Protein AF-A0A6I5NNX5-F1 (afdb_monomer_lite)

pLDDT: mean 85.82, std 14.64, range [45.69, 97.31]

Structure (mmCIF, N/CA/C/O backbone):
data_AF-A0A6I5NNX5-F1
#
_ent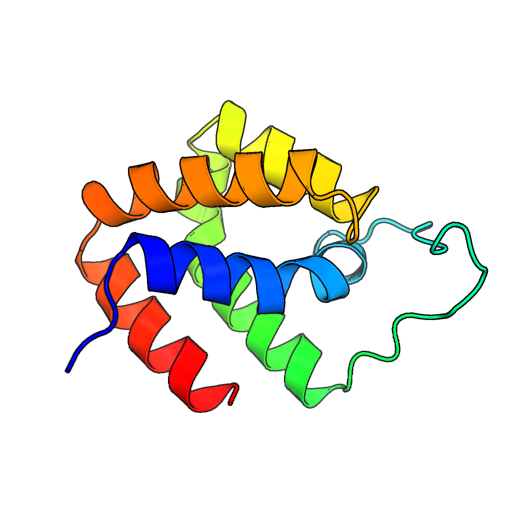ry.id   AF-A0A6I5NNX5-F1
#
loop_
_atom_site.group_PDB
_atom_site.id
_atom_site.type_symbol
_atom_site.label_atom_id
_atom_site.label_alt_id
_atom_site.label_comp_id
_atom_site.label_asym_id
_atom_site.label_entity_id
_atom_site.label_seq_id
_atom_site.pdbx_PDB_ins_code
_atom_site.Cartn_x
_atom_site.Cartn_y
_atom_site.Cartn_z
_atom_site.occupancy
_atom_site.B_iso_or_equiv
_atom_site.auth_seq_id
_atom_site.auth_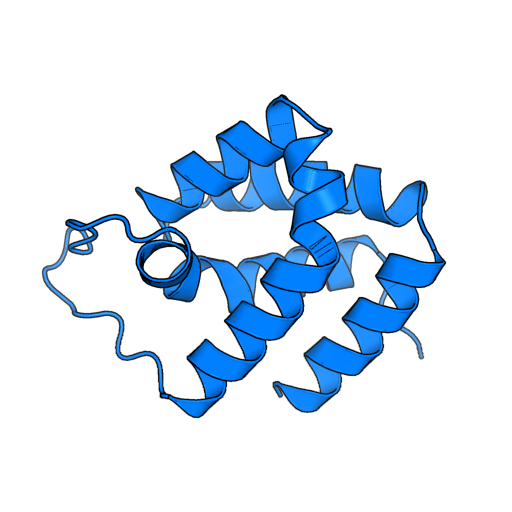comp_id
_atom_site.auth_asym_id
_atom_site.auth_atom_id
_atom_site.pdbx_PDB_model_num
ATOM 1 N N . MET A 1 1 ? 3.369 -8.514 19.141 1.00 56.78 1 MET A N 1
ATOM 2 C CA . MET A 1 1 ? 3.029 -7.076 19.184 1.00 56.78 1 MET A CA 1
ATOM 3 C C . MET A 1 1 ? 2.497 -6.704 17.819 1.00 56.78 1 MET A C 1
ATOM 5 O O . MET A 1 1 ? 3.178 -7.006 16.845 1.00 56.78 1 MET A O 1
ATOM 9 N N . SER A 1 2 ? 1.297 -6.133 17.736 1.00 66.38 2 SER A N 1
ATOM 10 C CA . SER A 1 2 ? 0.785 -5.615 16.465 1.00 66.38 2 SER A CA 1
ATOM 11 C C . SER A 1 2 ? 1.665 -4.441 16.013 1.00 66.38 2 SER A C 1
ATOM 13 O O . SER A 1 2 ? 2.048 -3.628 16.859 1.00 66.38 2 SER A O 1
ATOM 15 N N . PRO A 1 3 ? 2.056 -4.370 14.731 1.00 81.62 3 PRO A N 1
ATOM 16 C CA . PRO A 1 3 ? 2.861 -3.265 14.216 1.00 81.62 3 PRO A CA 1
ATOM 17 C C . PRO A 1 3 ? 2.121 -1.927 14.361 1.00 81.62 3 PRO A C 1
ATOM 19 O O . PRO A 1 3 ? 0.895 -1.873 14.301 1.00 81.62 3 PRO A O 1
ATOM 22 N N . SER A 1 4 ? 2.873 -0.841 14.556 1.00 93.62 4 SER A N 1
ATOM 23 C CA . SER A 1 4 ? 2.300 0.510 14.608 1.00 93.62 4 SER A CA 1
ATOM 24 C C . SER A 1 4 ? 1.766 0.940 13.235 1.00 93.62 4 SER A C 1
ATOM 26 O O . SER A 1 4 ? 2.254 0.455 12.214 1.00 93.62 4 SER A O 1
ATOM 28 N N . ILE A 1 5 ? 0.807 1.874 13.187 1.00 94.88 5 ILE A N 1
ATOM 29 C CA . ILE A 1 5 ? 0.264 2.387 11.914 1.00 94.88 5 ILE A CA 1
ATOM 30 C C . ILE A 1 5 ? 1.357 2.938 10.981 1.00 94.88 5 ILE A C 1
ATOM 32 O O . ILE A 1 5 ? 1.356 2.548 9.814 1.00 94.88 5 ILE A O 1
ATOM 36 N N . PRO A 1 6 ? 2.328 3.750 11.447 1.00 95.06 6 PRO A N 1
ATOM 37 C CA . PRO A 1 6 ? 3.445 4.170 10.600 1.00 95.06 6 PRO A CA 1
ATOM 38 C C . PRO A 1 6 ? 4.231 2.986 10.023 1.00 95.06 6 PRO A C 1
ATOM 40 O O . PRO A 1 6 ? 4.509 2.940 8.830 1.00 95.06 6 PRO A O 1
ATOM 43 N N . THR A 1 7 ? 4.515 1.967 10.842 1.00 94.56 7 THR A N 1
ATOM 44 C CA . THR A 1 7 ? 5.202 0.748 10.384 1.00 94.56 7 THR A CA 1
ATOM 45 C C . THR A 1 7 ? 4.383 -0.024 9.345 1.00 94.56 7 THR A C 1
ATOM 47 O O . THR A 1 7 ? 4.948 -0.548 8.383 1.00 94.56 7 THR A O 1
ATOM 50 N N . LEU A 1 8 ? 3.061 -0.103 9.522 1.00 94.50 8 LEU A N 1
ATOM 51 C CA . LEU A 1 8 ? 2.150 -0.751 8.578 1.00 94.50 8 LEU A CA 1
ATOM 52 C C . LEU A 1 8 ? 2.093 -0.011 7.247 1.00 94.50 8 LEU A C 1
ATOM 54 O O . LEU A 1 8 ? 2.206 -0.650 6.201 1.00 94.50 8 LEU A O 1
ATOM 58 N N . ALA A 1 9 ? 1.959 1.315 7.278 1.00 96.00 9 ALA A N 1
ATOM 59 C CA . ALA A 1 9 ? 1.943 2.147 6.083 1.00 96.00 9 ALA A CA 1
ATOM 60 C C . ALA A 1 9 ? 3.259 2.009 5.306 1.00 96.00 9 ALA A C 1
ATOM 62 O O . ALA A 1 9 ? 3.234 1.673 4.123 1.00 96.00 9 ALA A O 1
ATOM 63 N N . GLN A 1 10 ? 4.400 2.138 5.987 1.00 95.81 10 GLN A N 1
ATOM 64 C CA . GLN A 1 10 ? 5.718 1.968 5.381 1.00 95.81 10 GLN A CA 1
ATOM 65 C C . GLN A 1 10 ? 5.881 0.584 4.735 1.00 95.81 10 GLN A C 1
ATOM 67 O O . GLN A 1 10 ? 6.270 0.479 3.572 1.00 95.81 10 GLN A O 1
ATOM 72 N N . SER A 1 11 ? 5.547 -0.487 5.463 1.00 94.44 11 SER A N 1
ATOM 73 C CA . SER A 1 11 ? 5.660 -1.864 4.956 1.00 94.44 11 SER A CA 1
ATOM 74 C C . SER A 1 11 ? 4.740 -2.101 3.755 1.00 94.44 11 SER A C 1
ATOM 76 O O . SER A 1 11 ? 5.127 -2.747 2.783 1.00 94.44 11 SER A O 1
ATOM 78 N N . THR A 1 12 ? 3.532 -1.533 3.795 1.00 94.62 12 THR A N 1
ATOM 79 C CA . THR A 1 12 ? 2.570 -1.582 2.688 1.00 94.62 12 THR A CA 1
ATOM 80 C C . THR A 1 12 ? 3.143 -0.910 1.446 1.00 94.62 12 THR A C 1
ATOM 82 O O . THR A 1 12 ? 3.144 -1.509 0.372 1.00 94.62 12 THR A O 1
ATOM 85 N N . VAL A 1 13 ? 3.698 0.297 1.582 1.00 94.88 13 VAL A N 1
ATOM 86 C CA . VAL A 1 13 ? 4.331 1.012 0.465 1.00 94.88 13 VAL A CA 1
ATOM 87 C C . VAL A 1 13 ? 5.530 0.238 -0.078 1.00 94.88 13 VAL A C 1
ATOM 89 O O . VAL A 1 13 ? 5.674 0.150 -1.294 1.00 94.88 13 VAL A O 1
ATOM 92 N N . GLN A 1 14 ? 6.352 -0.378 0.771 1.00 92.56 14 GLN A N 1
ATOM 93 C CA . GLN A 1 14 ? 7.500 -1.180 0.328 1.00 92.56 14 GLN A CA 1
ATOM 94 C C . GLN A 1 14 ? 7.094 -2.397 -0.512 1.00 92.56 14 GLN A C 1
ATOM 96 O O . GLN A 1 14 ? 7.734 -2.672 -1.524 1.00 92.56 14 GLN A O 1
ATOM 101 N N . VAL A 1 15 ? 6.022 -3.099 -0.129 1.00 92.06 15 VAL A N 1
ATOM 102 C CA . VAL A 1 15 ? 5.486 -4.238 -0.897 1.00 92.06 15 VAL A CA 1
ATOM 103 C C . VAL A 1 15 ? 4.821 -3.769 -2.195 1.00 92.06 15 VAL A C 1
ATOM 105 O O . VAL A 1 15 ? 4.968 -4.389 -3.249 1.00 92.06 15 VAL A O 1
ATOM 108 N N . LEU A 1 16 ? 4.080 -2.660 -2.140 1.00 92.62 16 LEU A N 1
ATOM 109 C CA . LEU A 1 16 ? 3.296 -2.184 -3.276 1.00 92.62 16 LEU A CA 1
ATOM 110 C C . LEU A 1 16 ? 4.128 -1.469 -4.330 1.00 92.62 16 LEU A C 1
ATOM 112 O O . LEU A 1 16 ? 3.895 -1.704 -5.509 1.00 92.62 16 LEU A O 1
ATOM 116 N N . SER A 1 17 ? 5.081 -0.622 -3.942 1.00 92.25 17 SER A N 1
ATOM 117 C CA . SER A 1 17 ? 5.857 0.219 -4.866 1.00 92.25 17 SER A CA 1
ATOM 118 C C . SER A 1 17 ? 6.399 -0.540 -6.085 1.00 92.25 17 SER A C 1
ATOM 120 O O . SER A 1 17 ? 6.069 -0.138 -7.200 1.00 92.25 17 SER A O 1
ATOM 122 N N . PRO A 1 18 ? 7.128 -1.668 -5.939 1.00 89.88 18 PRO A N 1
ATOM 123 C CA . PRO A 1 18 ? 7.625 -2.427 -7.092 1.00 89.88 18 PRO A CA 1
ATOM 124 C C . PRO A 1 18 ? 6.517 -3.062 -7.954 1.00 89.88 18 PRO A C 1
ATOM 126 O O . PRO A 1 18 ? 6.745 -3.372 -9.121 1.00 89.88 18 PRO A O 1
ATOM 129 N N . CYS A 1 19 ? 5.317 -3.257 -7.401 1.00 90.50 19 CYS A N 1
ATOM 130 C CA . CYS A 1 19 ? 4.196 -3.935 -8.054 1.00 90.50 19 CYS A CA 1
ATOM 131 C C . CYS A 1 19 ? 3.170 -2.972 -8.665 1.00 90.50 19 CYS A C 1
ATOM 133 O O . CYS A 1 19 ? 2.451 -3.353 -9.591 1.00 90.50 19 CYS A O 1
ATOM 135 N N . LEU A 1 20 ? 3.084 -1.739 -8.158 1.00 90.62 20 LEU A N 1
ATOM 136 C CA . LEU A 1 20 ? 2.120 -0.720 -8.571 1.00 90.62 20 LEU A CA 1
ATOM 137 C C . LEU A 1 20 ? 2.097 -0.455 -10.084 1.00 90.62 20 LEU A C 1
ATOM 139 O O . LEU A 1 20 ? 0.989 -0.388 -10.617 1.00 90.62 20 LEU A O 1
ATOM 143 N N . PRO A 1 21 ? 3.241 -0.402 -10.798 1.00 89.88 21 PRO A N 1
ATOM 144 C CA . PRO A 1 21 ? 3.266 -0.369 -12.261 1.00 89.88 21 PRO A CA 1
ATOM 145 C C . PRO A 1 21 ? 2.352 -1.402 -12.924 1.00 89.88 21 PRO A C 1
ATOM 147 O O . PRO A 1 21 ? 1.492 -1.074 -13.738 1.00 89.88 21 PRO A O 1
ATOM 150 N N . GLN A 1 22 ? 2.508 -2.666 -12.527 1.00 86.19 22 GLN A N 1
ATOM 151 C CA . GLN A 1 22 ? 1.788 -3.795 -13.108 1.00 86.19 22 GLN A CA 1
ATOM 152 C C . GLN A 1 22 ? 0.342 -3.856 -12.611 1.00 86.19 22 GLN A C 1
ATOM 154 O O . GLN A 1 22 ? -0.554 -4.268 -13.345 1.00 86.19 22 GLN A O 1
ATOM 159 N N . ILE A 1 23 ? 0.102 -3.465 -11.356 1.00 88.19 23 ILE A N 1
ATOM 160 C CA . ILE A 1 23 ? -1.236 -3.420 -10.755 1.00 88.19 23 ILE A CA 1
ATOM 161 C C . ILE A 1 23 ? -2.107 -2.368 -11.448 1.00 88.19 23 ILE A C 1
ATOM 163 O O . ILE A 1 23 ? -3.277 -2.635 -11.713 1.00 88.19 23 ILE A O 1
ATOM 167 N N . LEU A 1 24 ? -1.540 -1.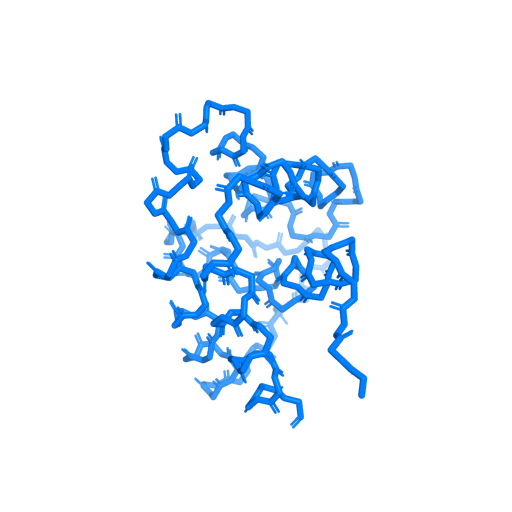200 -11.755 1.00 86.75 24 LEU A N 1
ATOM 168 C CA . LEU A 1 24 ? -2.238 -0.092 -12.407 1.00 86.75 24 LEU A CA 1
ATOM 169 C C . LEU A 1 24 ? -2.136 -0.117 -13.935 1.00 86.75 24 LEU A C 1
ATOM 171 O O . LEU A 1 24 ? -2.583 0.829 -14.577 1.00 86.75 24 LEU A O 1
ATOM 175 N N . ALA A 1 25 ? -1.594 -1.201 -14.502 1.00 78.44 25 ALA A N 1
ATOM 176 C CA . ALA A 1 25 ? -1.402 -1.371 -15.939 1.00 78.44 25 ALA A CA 1
ATOM 177 C C . ALA A 1 25 ? -0.707 -0.159 -16.590 1.00 78.44 25 ALA A C 1
ATOM 179 O O . ALA A 1 25 ? -1.077 0.282 -17.675 1.00 78.44 25 ALA A O 1
ATOM 180 N N . VAL A 1 26 ? 0.299 0.395 -15.910 1.00 64.19 26 VAL A N 1
ATOM 181 C CA . VAL A 1 26 ? 1.159 1.429 -16.483 1.00 64.19 26 VAL A CA 1
ATOM 182 C C . VAL A 1 26 ? 2.079 0.723 -17.478 1.00 64.19 26 VAL A C 1
ATOM 184 O O . VAL A 1 26 ? 3.021 0.043 -17.076 1.00 64.19 26 VAL A O 1
ATOM 187 N N . GLU A 1 27 ? 1.758 0.830 -18.772 1.00 52.50 27 GLU A N 1
ATOM 188 C CA . GLU A 1 27 ? 2.401 0.078 -19.868 1.00 52.50 27 GLU A CA 1
ATOM 189 C C . GLU A 1 27 ? 3.904 0.379 -20.042 1.00 52.50 27 GLU A C 1
ATOM 191 O O . GLU A 1 27 ? 4.609 -0.364 -20.721 1.00 52.50 27 GLU A O 1
ATOM 196 N N . GLU A 1 28 ? 4.433 1.406 -19.372 1.00 47.88 28 GLU A N 1
ATOM 197 C CA . GLU A 1 28 ? 5.845 1.780 -19.421 1.00 47.88 28 GLU A CA 1
ATOM 198 C C . GLU A 1 28 ? 6.362 2.193 -18.041 1.00 47.88 28 GLU A C 1
ATOM 200 O O . GLU A 1 28 ? 6.390 3.370 -17.689 1.00 47.88 28 GLU A O 1
ATOM 205 N N . VAL A 1 29 ? 6.829 1.227 -17.250 1.00 48.47 29 VAL A N 1
ATOM 206 C CA . VAL A 1 29 ? 7.679 1.526 -16.087 1.00 48.47 29 VAL A CA 1
ATOM 207 C C . VAL A 1 29 ? 8.989 0.792 -16.264 1.00 48.47 29 VAL A C 1
ATOM 209 O O . VAL A 1 29 ? 9.279 -0.216 -15.626 1.00 48.47 29 VAL A O 1
ATOM 212 N N . ARG A 1 30 ? 9.791 1.306 -17.197 1.00 46.47 30 ARG A N 1
ATOM 213 C CA . ARG A 1 30 ? 11.219 1.016 -17.203 1.00 46.47 30 ARG A CA 1
ATOM 214 C C . ARG A 1 30 ? 11.806 1.784 -16.032 1.00 46.47 30 ARG A C 1
ATOM 216 O O . ARG A 1 30 ? 11.679 3.005 -15.966 1.00 46.47 30 ARG A O 1
ATOM 223 N N . THR A 1 31 ? 12.434 1.079 -15.098 1.00 48.69 31 THR A N 1
ATOM 224 C CA . THR A 1 31 ? 13.330 1.749 -14.155 1.00 48.69 31 THR A CA 1
ATOM 225 C C . THR A 1 31 ? 14.347 2.550 -14.977 1.00 48.69 31 THR A C 1
ATOM 227 O O . THR A 1 31 ? 14.728 2.129 -16.073 1.00 48.69 31 THR A O 1
ATOM 230 N N . ALA A 1 32 ? 14.772 3.718 -14.490 1.00 45.69 32 ALA A N 1
ATOM 231 C CA . ALA A 1 32 ? 15.716 4.583 -15.210 1.00 45.69 32 ALA A CA 1
ATOM 232 C C . ALA A 1 32 ? 17.049 3.877 -15.566 1.00 45.69 32 ALA A C 1
ATOM 234 O O . ALA A 1 32 ? 17.815 4.382 -16.380 1.00 45.69 32 ALA A O 1
ATOM 235 N N . GLU A 1 33 ? 17.296 2.698 -14.987 1.00 46.06 33 GLU A N 1
ATOM 236 C CA . GLU A 1 33 ? 18.492 1.872 -15.160 1.00 46.06 33 GLU A CA 1
ATOM 237 C C . GLU A 1 33 ? 18.280 0.646 -16.074 1.00 46.06 33 GLU A C 1
ATOM 239 O O . GLU A 1 33 ? 19.215 -0.117 -16.297 1.00 46.06 33 GLU A O 1
ATOM 244 N N . GLY A 1 34 ? 17.079 0.437 -16.633 1.00 46.81 34 GLY A N 1
ATOM 245 C CA . GLY A 1 34 ? 16.794 -0.702 -17.520 1.00 46.81 34 GLY A CA 1
ATOM 246 C C . GLY A 1 34 ? 16.711 -2.060 -16.810 1.00 46.81 34 GLY A C 1
ATOM 247 O O . GLY A 1 34 ? 16.662 -3.095 -17.471 1.00 46.81 34 GLY A O 1
ATOM 248 N N . THR A 1 35 ? 16.677 -2.066 -15.479 1.00 48.53 35 THR A N 1
ATOM 249 C CA . THR A 1 35 ? 16.508 -3.267 -14.661 1.00 48.53 35 THR A CA 1
ATOM 250 C C . THR A 1 35 ? 15.018 -3.574 -14.549 1.00 48.53 35 THR A C 1
ATOM 252 O O . THR A 1 35 ? 14.277 -2.825 -13.903 1.00 48.53 35 THR A O 1
ATOM 255 N N . ASP A 1 36 ? 14.560 -4.657 -15.178 1.00 53.56 36 ASP A N 1
ATOM 256 C CA . ASP A 1 36 ? 13.209 -5.167 -14.950 1.00 53.56 36 ASP A CA 1
ATOM 257 C C . ASP A 1 36 ? 13.037 -5.465 -13.456 1.00 53.56 36 ASP A C 1
ATOM 259 O O . ASP A 1 36 ? 13.835 -6.186 -12.849 1.00 53.56 36 ASP A O 1
ATOM 263 N N . ILE A 1 37 ? 11.992 -4.906 -12.842 1.00 56.78 37 ILE A N 1
ATOM 264 C CA . ILE A 1 37 ? 11.606 -5.293 -11.487 1.00 56.78 37 ILE A CA 1
ATOM 265 C C . ILE A 1 37 ? 11.059 -6.720 -11.592 1.00 56.78 37 ILE A C 1
ATOM 267 O O . ILE A 1 37 ? 9.899 -6.931 -11.952 1.00 56.78 37 ILE A O 1
ATOM 271 N N . VAL A 1 38 ? 11.905 -7.713 -11.309 1.00 60.97 38 VAL A N 1
ATOM 272 C CA . VAL A 1 38 ? 11.502 -9.123 -11.271 1.00 60.97 38 VAL A CA 1
ATOM 273 C C . VAL A 1 38 ? 10.660 -9.347 -10.017 1.00 60.97 38 VAL A C 1
ATOM 275 O O . VAL A 1 38 ? 11.152 -9.733 -8.959 1.00 60.97 38 VAL A O 1
ATOM 278 N N . VAL A 1 39 ? 9.364 -9.070 -10.129 1.00 70.31 39 VAL A N 1
ATOM 279 C CA . VAL A 1 39 ? 8.376 -9.413 -9.106 1.00 70.31 39 VAL A CA 1
ATOM 280 C C . VAL A 1 39 ? 7.968 -10.867 -9.322 1.00 70.31 39 VAL A C 1
ATOM 282 O O . VAL A 1 39 ? 7.496 -11.230 -10.400 1.00 70.31 39 VAL A O 1
ATOM 285 N N . THR A 1 40 ? 8.131 -11.719 -8.308 1.00 78.00 40 THR A N 1
ATOM 286 C CA . THR A 1 40 ? 7.637 -13.099 -8.400 1.00 78.00 40 THR A CA 1
ATOM 287 C C . THR A 1 40 ? 6.111 -13.104 -8.503 1.00 78.00 40 THR A C 1
ATOM 289 O O . THR A 1 40 ? 5.427 -12.236 -7.957 1.00 78.00 40 THR A O 1
ATOM 292 N N . SER A 1 41 ? 5.541 -14.108 -9.170 1.00 80.44 41 SER A N 1
ATOM 293 C CA . SER A 1 41 ? 4.085 -14.247 -9.317 1.00 80.44 41 SER A CA 1
ATOM 294 C C . SER A 1 41 ? 3.353 -14.262 -7.969 1.00 80.44 41 SER A C 1
ATOM 296 O O . SER A 1 41 ? 2.226 -13.778 -7.861 1.00 80.44 41 SER A O 1
ATOM 298 N N . GLU A 1 42 ? 3.998 -14.814 -6.940 1.00 83.56 42 GLU A N 1
ATOM 299 C CA . GLU A 1 42 ? 3.486 -14.854 -5.572 1.00 83.56 42 GLU A CA 1
ATOM 300 C C . GLU A 1 42 ? 3.486 -13.466 -4.925 1.00 83.56 42 GLU A C 1
ATOM 302 O O . GLU A 1 42 ? 2.452 -13.031 -4.414 1.00 83.56 42 GLU A O 1
ATOM 307 N N . HIS A 1 43 ? 4.592 -12.728 -5.046 1.00 82.38 43 HIS A N 1
ATOM 308 C CA . HIS A 1 43 ? 4.705 -11.370 -4.521 1.00 82.38 43 HIS A CA 1
ATOM 309 C C . HIS A 1 43 ? 3.708 -10.420 -5.205 1.00 82.38 43 HIS A C 1
ATOM 311 O O . HIS A 1 43 ? 3.006 -9.665 -4.534 1.00 82.38 43 HIS A O 1
ATOM 317 N N . LEU A 1 44 ? 3.539 -10.527 -6.529 1.00 86.56 44 LEU A N 1
ATOM 318 C CA . LEU A 1 44 ? 2.539 -9.752 -7.270 1.00 86.56 44 LEU A CA 1
ATOM 319 C C . LEU A 1 44 ? 1.105 -10.106 -6.849 1.00 86.56 44 LEU A C 1
ATOM 321 O O . LEU A 1 44 ? 0.250 -9.224 -6.760 1.00 86.56 44 LEU A O 1
ATOM 325 N N . ARG A 1 45 ? 0.812 -11.388 -6.591 1.00 87.75 45 ARG A N 1
ATOM 326 C CA . ARG A 1 45 ? -0.507 -11.824 -6.106 1.00 87.75 45 ARG A CA 1
ATOM 327 C C . ARG A 1 45 ? -0.802 -11.242 -4.722 1.00 87.75 45 ARG A C 1
ATOM 329 O O . ARG A 1 45 ? -1.911 -10.753 -4.508 1.00 87.75 45 ARG A O 1
ATOM 336 N N . ALA A 1 46 ? 0.167 -11.274 -3.812 1.00 88.38 46 ALA A N 1
ATOM 337 C CA . ALA A 1 46 ? 0.027 -10.695 -2.480 1.00 88.38 46 ALA A CA 1
ATOM 338 C C . ALA A 1 46 ? -0.161 -9.170 -2.541 1.00 88.38 46 ALA A C 1
ATOM 340 O O . ALA A 1 46 ? -1.118 -8.646 -1.969 1.00 88.38 46 ALA A O 1
ATOM 341 N N . ALA A 1 47 ? 0.659 -8.471 -3.332 1.00 91.44 47 ALA A N 1
ATOM 342 C CA . ALA A 1 47 ? 0.538 -7.032 -3.554 1.00 91.44 47 ALA A CA 1
ATOM 343 C C . ALA A 1 47 ? -0.822 -6.645 -4.161 1.00 91.44 47 ALA A C 1
ATOM 345 O O . ALA A 1 47 ? -1.447 -5.690 -3.706 1.00 91.44 47 ALA A O 1
ATOM 346 N N . LYS A 1 48 ? -1.342 -7.416 -5.128 1.00 90.62 48 LYS A N 1
ATOM 347 C CA . LYS A 1 48 ? -2.696 -7.217 -5.678 1.00 90.62 48 LYS A CA 1
ATOM 348 C C . LYS A 1 48 ? -3.779 -7.347 -4.611 1.00 90.62 48 LYS A C 1
ATOM 350 O O . LYS A 1 48 ? -4.710 -6.548 -4.606 1.00 90.62 48 LYS A O 1
ATOM 355 N N . LYS A 1 49 ? -3.658 -8.329 -3.713 1.00 92.31 49 LYS A N 1
ATOM 356 C CA . LYS A 1 49 ? -4.608 -8.519 -2.612 1.00 92.31 49 LYS A CA 1
ATOM 357 C C . LYS A 1 49 ? -4.575 -7.330 -1.650 1.00 92.31 49 LYS A C 1
ATOM 359 O O . LYS A 1 49 ? -5.624 -6.786 -1.343 1.00 92.31 49 LYS A O 1
ATOM 364 N N . ILE A 1 50 ? -3.384 -6.886 -1.244 1.00 94.00 50 ILE A N 1
ATOM 365 C CA . ILE A 1 50 ? -3.209 -5.689 -0.404 1.00 94.00 50 ILE A CA 1
ATOM 366 C C . ILE A 1 50 ? -3.811 -4.455 -1.086 1.00 94.00 50 ILE A C 1
ATOM 368 O O . ILE A 1 50 ? -4.578 -3.722 -0.469 1.00 94.00 50 ILE A O 1
ATOM 372 N N . TRP A 1 51 ? -3.513 -4.254 -2.372 1.00 94.38 51 TRP A N 1
ATOM 373 C CA . TRP A 1 51 ? -4.031 -3.129 -3.146 1.00 94.38 51 TRP A CA 1
ATOM 374 C C . TRP A 1 51 ? -5.561 -3.105 -3.197 1.00 94.38 51 TRP A C 1
ATOM 376 O O . TRP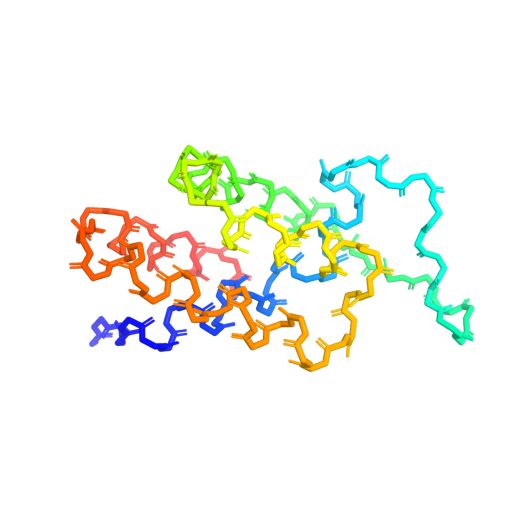 A 1 51 ? -6.159 -2.053 -3.007 1.00 94.38 51 TRP A O 1
ATOM 386 N N . GLN A 1 52 ? -6.206 -4.255 -3.409 1.00 92.88 52 GLN A N 1
ATOM 387 C CA . GLN A 1 52 ? -7.669 -4.353 -3.438 1.00 92.88 52 GLN A CA 1
ATOM 388 C C . GLN A 1 52 ? -8.326 -3.921 -2.124 1.00 92.88 52 GLN A C 1
ATOM 390 O O . GLN A 1 52 ? -9.417 -3.358 -2.163 1.00 92.88 52 GLN A O 1
ATOM 395 N N . GLU A 1 53 ? -7.671 -4.158 -0.987 1.00 93.31 53 GLU A N 1
ATOM 396 C CA . GLU A 1 53 ? -8.199 -3.781 0.327 1.00 93.31 53 GLU A CA 1
ATOM 397 C C . GLU A 1 53 ? -8.102 -2.283 0.602 1.00 93.31 53 GLU A C 1
ATOM 399 O O . GLU A 1 53 ? -9.027 -1.703 1.156 1.00 93.31 53 GLU A O 1
ATOM 404 N N . ILE A 1 54 ? -6.999 -1.646 0.205 1.00 93.81 54 ILE A N 1
ATOM 405 C CA . ILE A 1 54 ? -6.758 -0.219 0.485 1.00 93.81 54 ILE A CA 1
ATOM 406 C C . ILE A 1 54 ? -7.293 0.703 -0.609 1.00 93.81 54 ILE A C 1
ATOM 408 O O . ILE A 1 54 ? -7.482 1.896 -0.376 1.00 93.81 54 ILE A O 1
ATOM 412 N N . TRP A 1 55 ? -7.504 0.181 -1.821 1.00 92.81 55 TRP A N 1
ATOM 413 C CA . TRP A 1 55 ? -7.909 0.983 -2.970 1.00 92.81 55 TRP A CA 1
ATOM 414 C C . TRP A 1 55 ? -9.192 1.792 -2.741 1.00 92.81 55 TRP A C 1
ATOM 416 O O . TRP A 1 55 ? -9.189 2.951 -3.146 1.00 92.81 55 TRP A O 1
ATOM 426 N N . PRO A 1 56 ? -10.264 1.277 -2.105 1.00 93.50 56 PRO A N 1
ATOM 427 C CA . PRO A 1 56 ? -11.472 2.068 -1.867 1.00 93.50 56 PRO A CA 1
ATOM 428 C C . PRO A 1 56 ? -11.200 3.362 -1.087 1.00 93.50 56 PRO A C 1
ATOM 430 O O . PRO A 1 56 ? -11.687 4.424 -1.475 1.00 93.50 56 PRO A O 1
ATOM 433 N N . ASP A 1 57 ? -10.373 3.292 -0.042 1.00 94.06 57 ASP A N 1
ATOM 434 C CA . ASP A 1 57 ? -10.005 4.448 0.777 1.00 94.06 57 ASP A CA 1
ATOM 435 C C . ASP A 1 57 ? -9.004 5.368 0.062 1.00 94.06 57 ASP A C 1
ATOM 437 O O . ASP A 1 57 ? -9.146 6.592 0.089 1.00 94.06 57 ASP A O 1
ATOM 441 N N . ILE A 1 58 ? -8.026 4.793 -0.649 1.00 92.69 58 ILE A N 1
ATOM 442 C CA . ILE A 1 58 ? -7.080 5.566 -1.467 1.00 92.69 58 ILE A CA 1
ATOM 443 C C . ILE A 1 58 ? -7.813 6.310 -2.582 1.00 92.69 58 ILE A C 1
ATOM 445 O O . ILE A 1 58 ? -7.525 7.473 -2.827 1.00 92.69 58 ILE A O 1
ATOM 449 N N . ALA A 1 59 ? -8.778 5.679 -3.250 1.00 91.19 59 ALA A N 1
ATOM 450 C CA . ALA A 1 59 ? -9.555 6.297 -4.317 1.00 91.19 59 ALA A CA 1
ATOM 451 C C . ALA A 1 59 ? -10.446 7.442 -3.812 1.00 91.19 59 ALA A C 1
ATOM 453 O O . ALA A 1 59 ? -10.764 8.342 -4.594 1.00 91.19 59 ALA A O 1
ATOM 454 N N . ALA A 1 60 ? -10.835 7.410 -2.533 1.00 93.25 60 ALA A N 1
ATOM 455 C CA . ALA A 1 60 ? -11.603 8.462 -1.875 1.00 93.25 60 ALA A CA 1
ATOM 456 C C . ALA A 1 60 ? -10.741 9.662 -1.435 1.00 93.25 60 ALA A C 1
ATOM 458 O O . ALA A 1 60 ? -11.268 10.767 -1.307 1.00 93.25 60 ALA A O 1
ATOM 459 N N . SER A 1 61 ? -9.429 9.480 -1.236 1.00 92.94 61 SER A N 1
ATOM 460 C CA . SER A 1 61 ? -8.480 10.566 -0.959 1.00 92.94 61 SER A CA 1
ATOM 461 C C . SER A 1 61 ? -7.812 11.042 -2.248 1.00 92.94 61 SER A C 1
ATOM 463 O O . SER A 1 61 ? -7.106 10.296 -2.926 1.00 92.94 61 SER A O 1
ATOM 465 N N . TYR A 1 62 ? -7.999 12.319 -2.584 1.00 91.31 62 TYR A N 1
ATOM 466 C CA . TYR A 1 62 ? -7.368 12.894 -3.768 1.00 91.31 62 TYR A CA 1
ATOM 467 C C . TYR A 1 62 ? -5.836 12.837 -3.671 1.00 91.31 62 TYR A C 1
ATOM 469 O O . TYR A 1 62 ? -5.187 12.380 -4.614 1.00 91.31 62 TYR A O 1
ATOM 477 N N . GLU A 1 63 ? -5.252 13.219 -2.530 1.00 91.94 63 GLU A N 1
ATOM 478 C CA . GLU A 1 63 ? -3.798 13.202 -2.341 1.00 91.94 63 GLU A CA 1
ATOM 479 C C . GLU A 1 63 ? -3.220 11.783 -2.397 1.00 91.94 63 GLU A C 1
ATOM 481 O O . GLU A 1 63 ? -2.245 11.550 -3.116 1.00 91.94 63 GLU A O 1
ATOM 486 N N . ALA A 1 64 ? -3.832 10.816 -1.701 1.00 93.81 64 ALA A N 1
ATOM 487 C CA . ALA A 1 64 ? -3.338 9.439 -1.674 1.00 93.81 64 ALA A CA 1
ATOM 488 C C . ALA A 1 64 ? -3.435 8.776 -3.055 1.00 93.81 64 ALA A C 1
ATOM 490 O O . ALA A 1 64 ? -2.527 8.048 -3.465 1.00 93.81 64 ALA A O 1
ATOM 491 N N . LYS A 1 65 ? -4.507 9.059 -3.805 1.00 94.38 65 LYS A N 1
ATOM 492 C CA . LYS A 1 65 ? -4.673 8.570 -5.175 1.00 94.38 65 LYS A CA 1
ATOM 493 C C . LYS A 1 65 ? -3.586 9.102 -6.103 1.00 94.38 65 LYS A C 1
ATOM 495 O O . LYS A 1 65 ? -3.009 8.317 -6.855 1.00 94.38 65 LYS A O 1
ATOM 500 N N . ILE A 1 66 ? -3.302 10.406 -6.054 1.00 94.62 66 ILE A N 1
ATOM 501 C CA . ILE A 1 66 ? -2.229 11.011 -6.855 1.00 94.62 66 ILE A CA 1
ATOM 502 C C . ILE A 1 66 ? -0.882 10.402 -6.466 1.00 94.62 66 ILE A C 1
ATOM 504 O O . ILE A 1 66 ? -0.142 9.963 -7.343 1.00 94.62 66 ILE A O 1
ATOM 508 N N . ALA A 1 67 ? -0.592 10.280 -5.169 1.00 94.94 67 ALA A N 1
ATOM 509 C CA . ALA A 1 67 ? 0.645 9.661 -4.708 1.00 94.94 67 ALA A CA 1
ATOM 510 C C . ALA A 1 67 ? 0.795 8.219 -5.223 1.00 94.94 67 ALA A C 1
ATOM 512 O O . ALA A 1 67 ? 1.854 7.866 -5.730 1.00 94.94 67 ALA A O 1
ATOM 513 N N . ALA A 1 68 ? -0.263 7.402 -5.187 1.00 94.00 68 ALA A N 1
ATOM 514 C CA . ALA A 1 68 ? -0.219 6.036 -5.710 1.00 94.00 68 ALA A CA 1
ATOM 515 C C . ALA A 1 68 ? 0.050 5.979 -7.224 1.00 94.00 68 ALA A C 1
ATOM 517 O O . ALA A 1 68 ? 0.806 5.124 -7.687 1.00 94.00 68 ALA A O 1
ATOM 518 N N . GLN A 1 69 ? -0.535 6.901 -7.995 1.00 93.19 69 GLN A N 1
ATOM 519 C CA . GLN A 1 69 ? -0.279 7.016 -9.433 1.00 93.19 69 GLN A CA 1
ATOM 520 C C . GLN A 1 69 ? 1.164 7.437 -9.724 1.00 93.19 69 GLN A C 1
ATOM 522 O O . GLN A 1 69 ? 1.791 6.897 -10.633 1.00 93.19 69 GLN A O 1
ATOM 527 N N . GLU A 1 70 ? 1.706 8.374 -8.951 1.00 94.12 70 GLU A N 1
ATOM 528 C CA . GLU A 1 70 ? 3.086 8.828 -9.113 1.00 94.12 70 GLU A CA 1
ATOM 529 C C . GLU A 1 70 ? 4.107 7.779 -8.648 1.00 94.12 70 GLU A C 1
ATOM 531 O O . GLU A 1 70 ? 5.126 7.593 -9.312 1.00 94.12 70 GLU A O 1
ATOM 536 N N . VAL A 1 71 ? 3.811 7.001 -7.597 1.00 93.56 71 VAL A N 1
ATOM 537 C CA . VAL A 1 71 ? 4.607 5.811 -7.239 1.00 93.56 71 VAL A CA 1
ATOM 538 C C . VAL A 1 71 ? 4.566 4.784 -8.366 1.00 93.56 71 VAL A C 1
ATOM 540 O O . VAL A 1 71 ? 5.592 4.197 -8.683 1.00 93.56 71 VAL A O 1
ATOM 543 N N . ALA A 1 72 ? 3.424 4.577 -9.022 1.00 91.19 72 ALA A N 1
ATOM 544 C CA . ALA A 1 72 ? 3.368 3.655 -10.151 1.00 91.19 72 ALA A CA 1
ATOM 545 C C . ALA A 1 72 ? 4.245 4.113 -11.323 1.00 91.19 72 AL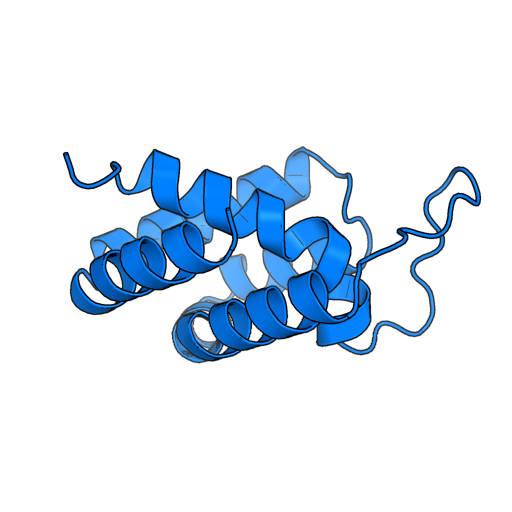A A C 1
ATOM 547 O O . ALA A 1 72 ? 4.852 3.275 -11.969 1.00 91.19 72 ALA A O 1
ATOM 548 N N . LYS A 1 73 ? 4.377 5.419 -11.577 1.00 89.50 73 LYS A N 1
ATOM 549 C CA . LYS A 1 73 ? 5.289 5.947 -12.610 1.00 89.50 73 LYS A CA 1
ATOM 550 C C . LYS A 1 73 ? 6.756 5.913 -12.177 1.00 89.50 73 LYS A C 1
ATOM 552 O O . LYS A 1 73 ? 7.637 5.701 -13.005 1.00 89.50 73 LYS A O 1
ATOM 557 N N . ALA A 1 74 ? 7.022 6.132 -10.891 1.00 89.69 74 ALA A N 1
ATOM 558 C CA . ALA A 1 74 ? 8.362 6.159 -10.319 1.00 89.69 74 ALA A CA 1
ATOM 559 C C . ALA A 1 74 ? 8.438 5.334 -9.016 1.00 89.69 74 ALA A C 1
ATOM 561 O O . ALA A 1 74 ? 8.543 5.910 -7.928 1.00 89.69 74 ALA A O 1
ATOM 562 N N . PRO A 1 75 ? 8.458 3.987 -9.107 1.00 88.31 75 PRO A N 1
ATOM 563 C CA . PRO A 1 75 ? 8.419 3.080 -7.953 1.00 88.31 75 PRO A CA 1
ATOM 564 C C . PRO A 1 75 ? 9.525 3.283 -6.931 1.00 88.31 75 PRO A C 1
ATOM 566 O O . PRO A 1 75 ? 9.340 2.956 -5.768 1.00 88.31 75 PRO A O 1
ATOM 569 N N . ALA A 1 76 ? 10.678 3.793 -7.367 1.00 88.81 76 ALA A N 1
ATOM 570 C CA . ALA A 1 76 ? 11.845 4.038 -6.528 1.00 88.81 76 ALA A CA 1
ATOM 571 C C . ALA A 1 76 ? 11.925 5.482 -5.998 1.00 88.81 76 ALA A C 1
ATOM 573 O O . ALA A 1 76 ? 12.896 5.814 -5.327 1.00 88.81 76 ALA A O 1
ATOM 574 N N . SER A 1 77 ? 10.951 6.350 -6.307 1.00 91.25 77 SER A N 1
ATOM 575 C CA . SER A 1 77 ? 10.944 7.746 -5.853 1.00 91.25 77 SER A CA 1
ATOM 576 C C . SER A 1 77 ? 10.663 7.821 -4.350 1.00 91.25 77 SER A C 1
ATOM 578 O O . SER A 1 77 ? 9.524 7.568 -3.943 1.00 91.25 77 SER A O 1
ATOM 580 N N . PRO A 1 78 ? 11.636 8.236 -3.513 1.00 92.75 78 PRO A N 1
ATOM 581 C CA . PRO A 1 78 ? 11.412 8.353 -2.075 1.00 92.75 78 PRO A CA 1
ATOM 582 C C . PRO A 1 78 ? 10.319 9.381 -1.768 1.00 92.75 78 PRO A C 1
ATOM 584 O O . PRO A 1 78 ? 9.500 9.175 -0.883 1.00 92.75 78 PRO A O 1
ATOM 587 N N . THR A 1 79 ? 10.253 10.461 -2.555 1.00 95.81 79 THR A N 1
ATOM 588 C CA . THR A 1 79 ? 9.239 11.512 -2.419 1.00 95.81 79 THR A CA 1
ATOM 589 C C . THR A 1 79 ? 7.823 10.962 -2.579 1.00 95.81 79 THR A C 1
ATOM 591 O O . THR A 1 79 ? 6.963 11.236 -1.743 1.00 95.81 79 THR A O 1
ATOM 594 N N . TRP A 1 80 ? 7.573 10.170 -3.626 1.00 95.25 80 TRP A N 1
ATOM 595 C CA . TRP A 1 80 ? 6.235 9.633 -3.886 1.00 95.25 80 TRP A CA 1
ATOM 596 C C . TRP A 1 80 ? 5.883 8.484 -2.945 1.00 95.25 80 TRP A C 1
ATOM 598 O O . TRP A 1 80 ? 4.740 8.401 -2.498 1.00 95.25 80 TRP A O 1
ATOM 608 N N . GLN A 1 81 ? 6.864 7.657 -2.571 1.00 96.19 81 GLN A N 1
ATOM 609 C CA . GLN A 1 81 ? 6.684 6.641 -1.535 1.00 96.19 81 GLN A CA 1
ATOM 610 C C . GLN A 1 81 ? 6.276 7.274 -0.201 1.00 96.19 81 GLN A C 1
ATOM 612 O O . GLN A 1 81 ? 5.284 6.853 0.388 1.00 96.19 81 GLN A O 1
ATOM 617 N N . SER A 1 82 ? 6.972 8.326 0.243 1.00 96.75 82 SER A N 1
ATOM 618 C CA . SER A 1 82 ? 6.626 9.037 1.478 1.00 96.75 82 SER A CA 1
ATOM 619 C C . SER A 1 82 ? 5.260 9.720 1.400 1.00 96.75 82 SER A C 1
ATOM 621 O O . SER A 1 82 ? 4.522 9.702 2.381 1.00 96.75 82 SER A O 1
ATOM 623 N N . ALA A 1 83 ? 4.883 10.288 0.251 1.00 96.56 83 ALA A N 1
ATOM 624 C CA . ALA A 1 83 ? 3.552 10.874 0.074 1.00 96.56 83 ALA A CA 1
ATOM 625 C C . ALA A 1 83 ? 2.439 9.817 0.194 1.00 96.56 83 ALA A C 1
ATOM 627 O O . ALA A 1 83 ? 1.440 10.042 0.879 1.00 96.56 83 ALA A O 1
ATOM 628 N N . LEU A 1 84 ? 2.629 8.644 -0.422 1.00 97.12 84 LEU A N 1
ATOM 629 C CA . LEU A 1 84 ? 1.687 7.531 -0.318 1.00 97.12 84 LEU A CA 1
ATOM 630 C C . LEU A 1 84 ? 1.635 6.965 1.107 1.00 97.12 84 LEU A C 1
ATOM 632 O O . LEU A 1 84 ? 0.558 6.639 1.599 1.00 97.12 84 LEU A O 1
ATOM 636 N N . GLU A 1 85 ? 2.783 6.886 1.782 1.00 97.31 85 GLU A N 1
ATOM 637 C CA . GLU A 1 85 ? 2.878 6.464 3.180 1.00 97.31 85 GLU A CA 1
ATOM 638 C C . GLU A 1 85 ? 2.072 7.390 4.095 1.00 97.31 85 GLU A C 1
ATOM 640 O O . GLU A 1 85 ? 1.274 6.903 4.891 1.00 97.31 85 GLU A O 1
ATOM 645 N N . GLN A 1 86 ? 2.209 8.712 3.953 1.00 97.12 86 GLN A N 1
ATOM 646 C CA . GLN A 1 86 ? 1.432 9.673 4.746 1.00 97.12 86 GLN A CA 1
ATOM 647 C C . GLN A 1 86 ? -0.073 9.546 4.488 1.00 97.12 86 GLN A C 1
ATOM 649 O O . GLN A 1 86 ? -0.851 9.465 5.440 1.00 97.12 86 GLN A O 1
ATOM 654 N N . GLY A 1 87 ? -0.486 9.429 3.221 1.00 95.50 87 GLY A N 1
ATOM 655 C CA . GLY A 1 87 ? -1.891 9.186 2.881 1.00 95.50 87 GLY A CA 1
ATOM 656 C C . GLY A 1 87 ? -2.430 7.897 3.512 1.00 95.50 87 GLY A C 1
ATOM 657 O O . GLY A 1 87 ? -3.528 7.883 4.069 1.00 95.50 87 GLY A O 1
ATOM 658 N N . LEU A 1 88 ?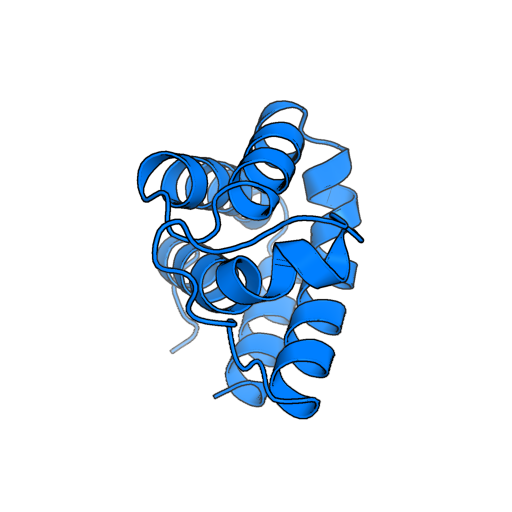 -1.635 6.822 3.505 1.00 96.50 88 LEU A N 1
ATOM 659 C CA . LEU A 1 88 ? -1.982 5.569 4.177 1.00 96.50 88 LEU A CA 1
ATOM 660 C C . LEU A 1 88 ? -2.067 5.726 5.696 1.00 96.50 88 LEU A C 1
ATOM 662 O O . LEU A 1 88 ? -3.006 5.211 6.292 1.00 96.50 88 LEU A O 1
ATOM 666 N N . ILE A 1 89 ? -1.150 6.452 6.337 1.00 97.31 89 ILE A N 1
ATOM 667 C CA . ILE A 1 89 ? -1.221 6.723 7.780 1.00 97.31 89 ILE A CA 1
ATOM 668 C C . ILE A 1 89 ? -2.549 7.404 8.126 1.00 97.31 89 ILE A C 1
ATOM 670 O O . ILE A 1 89 ? -3.222 6.993 9.071 1.00 97.31 89 ILE A O 1
ATOM 674 N N . GLU A 1 90 ? -2.960 8.419 7.368 1.00 95.56 90 GLU A N 1
ATOM 675 C CA . GLU A 1 90 ? -4.230 9.110 7.605 1.00 95.56 90 GLU A CA 1
ATOM 676 C C . GLU A 1 90 ? -5.449 8.200 7.422 1.00 95.56 90 GLU A C 1
ATOM 678 O O . GLU A 1 90 ? -6.382 8.256 8.228 1.00 95.56 90 GLU A O 1
ATOM 683 N N . ILE A 1 91 ? -5.439 7.354 6.389 1.00 95.31 91 ILE A N 1
ATOM 684 C CA . ILE A 1 91 ? -6.495 6.368 6.124 1.00 95.31 91 ILE A CA 1
ATOM 685 C C . ILE A 1 91 ? -6.583 5.359 7.274 1.00 95.31 91 ILE A C 1
ATOM 687 O O . ILE A 1 91 ? -7.657 5.142 7.835 1.00 95.31 91 ILE A O 1
ATOM 691 N N . LEU A 1 92 ? -5.454 4.772 7.671 1.00 95.44 92 LEU A N 1
ATOM 692 C CA . LEU A 1 92 ? -5.412 3.724 8.690 1.00 95.44 92 LEU A CA 1
ATOM 693 C C . LEU A 1 92 ? -5.768 4.251 10.080 1.00 95.44 92 LEU A C 1
ATOM 695 O O . LEU A 1 92 ? -6.433 3.549 10.836 1.00 95.44 92 LEU A O 1
ATOM 699 N N . ASN A 1 93 ? -5.415 5.499 10.404 1.00 94.62 93 ASN A N 1
ATOM 700 C CA . ASN A 1 93 ? -5.855 6.133 11.653 1.00 94.62 93 ASN A CA 1
ATOM 701 C C . ASN A 1 93 ? -7.383 6.305 11.723 1.00 94.62 93 ASN A C 1
ATOM 703 O O . ASN A 1 93 ? -7.947 6.344 12.814 1.00 94.62 93 ASN A O 1
ATOM 707 N N . LYS A 1 94 ? -8.059 6.416 10.572 1.00 93.56 94 LYS A N 1
ATOM 708 C CA . LYS A 1 94 ? -9.524 6.531 10.479 1.00 93.56 94 LYS A CA 1
ATOM 709 C C . LYS A 1 94 ? -10.215 5.170 10.358 1.00 93.56 94 LYS A C 1
ATOM 711 O O . LYS A 1 94 ? -11.408 5.074 10.637 1.00 93.56 94 LYS A O 1
ATOM 716 N N . ASN A 1 95 ? -9.485 4.129 9.958 1.00 92.56 95 ASN A N 1
ATOM 717 C CA . ASN A 1 95 ? -10.016 2.799 9.691 1.00 92.56 95 ASN A CA 1
ATOM 718 C C . ASN A 1 95 ? -9.143 1.711 10.338 1.00 92.56 95 ASN A C 1
ATOM 720 O O . ASN A 1 95 ? -8.324 1.059 9.688 1.00 92.56 95 ASN A O 1
ATOM 724 N N . GLN A 1 96 ? -9.356 1.490 11.638 1.00 91.12 96 GLN A N 1
ATOM 725 C CA . GLN A 1 96 ? -8.610 0.487 12.404 1.00 91.12 96 GLN A CA 1
ATOM 726 C C . GLN A 1 96 ? -8.813 -0.940 11.866 1.00 91.12 96 GLN A C 1
ATOM 728 O O . GLN A 1 96 ? -7.874 -1.729 11.860 1.00 91.12 96 GLN A O 1
ATOM 733 N N . ALA A 1 97 ? -10.007 -1.265 11.358 1.00 92.56 97 ALA A N 1
ATOM 734 C CA . ALA A 1 97 ? -10.283 -2.581 10.780 1.00 92.56 97 ALA A CA 1
ATOM 735 C C . ALA A 1 97 ? -9.416 -2.855 9.539 1.00 92.56 97 ALA A C 1
ATOM 737 O O . ALA A 1 97 ? -8.929 -3.971 9.350 1.00 92.56 97 ALA A O 1
ATOM 738 N N . LEU A 1 98 ? -9.179 -1.828 8.716 1.00 93.69 98 LEU A N 1
ATOM 739 C CA . LEU A 1 98 ? -8.246 -1.916 7.596 1.00 93.69 98 LEU A CA 1
ATOM 740 C C . LEU A 1 98 ? -6.801 -2.091 8.079 1.00 93.69 98 LEU A C 1
ATOM 742 O O . LEU A 1 98 ? -6.071 -2.899 7.508 1.00 93.69 98 LEU A O 1
ATOM 746 N N . ALA A 1 99 ? -6.392 -1.395 9.144 1.00 94.44 99 ALA A N 1
ATOM 747 C CA . ALA A 1 99 ? -5.057 -1.550 9.726 1.00 94.44 99 ALA A CA 1
ATOM 748 C C . ALA A 1 99 ? -4.803 -2.983 10.223 1.00 94.44 99 ALA A C 1
ATOM 750 O O . ALA A 1 99 ? -3.760 -3.563 9.912 1.00 94.44 99 ALA A O 1
ATOM 751 N N . ASP A 1 100 ? -5.771 -3.582 10.918 1.00 92.94 100 ASP A N 1
ATOM 752 C CA . ASP A 1 100 ? -5.670 -4.962 11.402 1.00 92.94 100 ASP A CA 1
ATOM 753 C C . ASP A 1 100 ? -5.595 -5.957 10.234 1.00 92.94 100 ASP A C 1
ATOM 755 O O . ASP A 1 100 ? -4.745 -6.852 10.217 1.00 92.94 100 ASP A O 1
ATOM 759 N N . LYS A 1 101 ? -6.422 -5.755 9.201 1.00 92.88 101 LYS A N 1
ATOM 760 C CA . LYS A 1 101 ? -6.416 -6.585 7.991 1.00 92.88 101 LYS A CA 1
ATOM 761 C C . LYS A 1 101 ? -5.099 -6.481 7.220 1.00 92.88 101 LYS A C 1
ATOM 763 O O . LYS A 1 101 ? -4.570 -7.489 6.756 1.00 92.88 101 LYS A O 1
ATOM 768 N N . LEU A 1 102 ? -4.532 -5.281 7.104 1.00 92.75 102 LEU A N 1
ATOM 769 C CA . LEU A 1 102 ? -3.216 -5.088 6.496 1.00 92.75 102 LEU A CA 1
ATOM 770 C C . LEU A 1 102 ? -2.109 -5.771 7.294 1.00 92.75 102 LEU A C 1
ATOM 772 O O . LEU A 1 102 ? -1.220 -6.377 6.697 1.00 92.75 102 LEU A O 1
ATOM 776 N N . ALA A 1 103 ? -2.169 -5.718 8.625 1.00 93.06 103 ALA A N 1
ATOM 777 C CA . ALA A 1 103 ? -1.205 -6.401 9.479 1.00 93.06 103 ALA A CA 1
ATOM 778 C C . ALA A 1 103 ? -1.205 -7.921 9.258 1.00 93.06 103 ALA A C 1
ATOM 780 O O . ALA A 1 103 ? -0.140 -8.539 9.294 1.00 93.06 103 ALA A O 1
ATOM 781 N N . GLU A 1 104 ? -2.373 -8.519 9.013 1.00 91.69 104 GLU A N 1
ATOM 782 C CA . GLU A 1 104 ? -2.503 -9.933 8.653 1.00 91.69 104 GLU A CA 1
ATOM 783 C C . GLU A 1 104 ? -1.924 -10.210 7.257 1.00 91.69 104 GLU A C 1
ATOM 785 O O . GLU A 1 104 ? -1.067 -11.078 7.099 1.00 91.69 104 GLU A O 1
ATOM 790 N N . LEU A 1 105 ? -2.327 -9.434 6.246 1.00 90.50 105 LEU A N 1
ATOM 791 C CA . LEU A 1 105 ? -1.873 -9.634 4.867 1.00 90.50 105 LEU A CA 1
ATOM 792 C C . LEU A 1 105 ? -0.355 -9.487 4.718 1.00 90.50 105 LEU A C 1
ATOM 794 O O . LEU A 1 105 ? 0.277 -10.288 4.029 1.00 90.50 105 LEU A O 1
ATOM 798 N N . LEU A 1 106 ? 0.245 -8.506 5.391 1.00 89.19 106 LEU A N 1
ATOM 799 C CA . LEU A 1 106 ? 1.690 -8.287 5.358 1.00 89.19 106 LEU A CA 1
ATOM 800 C C . LEU A 1 106 ? 2.473 -9.425 6.022 1.00 89.19 106 LEU A C 1
ATOM 802 O O . LEU A 1 106 ? 3.566 -9.741 5.563 1.00 89.19 106 LEU A O 1
ATOM 806 N N . GLN A 1 107 ? 1.921 -10.083 7.047 1.00 86.06 107 GLN A N 1
ATOM 807 C CA . GLN A 1 107 ? 2.545 -11.274 7.637 1.00 86.06 107 GLN A CA 1
ATOM 808 C C . GLN A 1 107 ? 2.557 -12.461 6.673 1.00 86.06 107 GLN A C 1
ATOM 810 O O . GLN A 1 107 ? 3.504 -13.236 6.688 1.00 86.06 107 GLN A O 1
ATOM 815 N N . MET A 1 108 ? 1.542 -12.587 5.815 1.00 76.31 108 MET A N 1
ATOM 816 C CA . MET A 1 108 ? 1.484 -13.640 4.794 1.00 76.31 108 MET A CA 1
ATOM 817 C C . MET A 1 108 ? 2.406 -13.374 3.596 1.00 76.31 108 MET A C 1
ATOM 819 O O . MET A 1 108 ? 2.594 -14.260 2.770 1.00 76.31 108 MET A O 1
ATOM 823 N N . THR A 1 109 ? 2.925 -12.149 3.468 1.00 68.44 109 THR A N 1
ATOM 824 C CA . THR A 1 109 ? 3.765 -11.712 2.338 1.00 68.44 109 THR A CA 1
ATOM 825 C C . THR A 1 109 ? 5.263 -11.743 2.685 1.00 68.44 109 THR A C 1
ATOM 827 O O . THR A 1 109 ? 6.092 -11.368 1.856 1.00 68.44 109 THR A O 1
ATOM 830 N N . ARG A 1 110 ? 5.603 -12.141 3.918 1.00 57.94 110 ARG A N 1
ATOM 831 C CA . ARG A 1 110 ? 6.949 -12.102 4.498 1.00 57.94 110 ARG A CA 1
ATOM 832 C C . ARG A 1 110 ? 7.594 -13.479 4.579 1.00 57.94 110 ARG A C 1
ATOM 834 O O . ARG A 1 110 ? 6.850 -14.467 4.748 1.00 57.94 110 ARG A O 1
#

Secondary structure (DSSP, 8-state):
-PPPHHHHHHHHHHHHTTTHHHHTT-S----TT-------HHHHHHHHHHHHHHHHHHHH-HHHHHHHHHHHH-TT-HHHHHHHHHHHHHHHHH-HHHHHHHHHHHHHT-

Sequence (110 aa):
MSPSIPTLAQSTVQVLSPCLPQILAVEEVRTAEGTDIVVTSEHLRAAKKIWQEIWPDIAASYEAKIAAQEVAKAPASPTWQSALEQGLIEILNKNQALADKLAELLQMTR

Foldseek 3Di:
DQDDQLRLLLLLLVLQLLQLLVLVVVVDQQAPVNDNSPQDPLSNVLNNVLCVLCVVQCVVDPQLVVLSVVSNNPSPDPVSSVSNSVSSSVSCVVPVVNSVVSSVSSVVND

Radius of gyration: 13.1 Å; chains: 1; bounding box: 30×28×39 Å